Protein AF-A0A913XY54-F1 (afdb_monomer_lite)

Structure (mmCIF, N/CA/C/O backbone):
data_AF-A0A913XY54-F1
#
_entry.id   AF-A0A913XY54-F1
#
loop_
_atom_site.group_PDB
_atom_site.id
_atom_site.type_symbol
_atom_site.label_atom_id
_atom_site.label_alt_id
_atom_site.label_comp_id
_atom_site.label_asym_id
_atom_site.label_entity_id
_atom_site.label_seq_id
_atom_site.pdbx_PDB_ins_code
_atom_site.Cartn_x
_atom_site.Cartn_y
_atom_site.Cartn_z
_atom_site.occupancy
_atom_site.B_iso_or_equiv
_atom_site.auth_seq_id
_atom_site.auth_comp_id
_atom_site.auth_asym_id
_atom_site.auth_atom_id
_atom_site.pdbx_PDB_model_num
ATOM 1 N N . MET A 1 1 ? -19.615 8.722 20.319 1.00 48.81 1 MET A N 1
ATOM 2 C CA . MET A 1 1 ? -19.477 7.351 20.825 1.00 48.81 1 MET A CA 1
ATOM 3 C C . MET A 1 1 ? -19.219 7.477 22.302 1.00 48.81 1 MET A C 1
ATOM 5 O O . MET A 1 1 ? -18.155 7.962 22.681 1.00 48.81 1 MET A O 1
ATOM 9 N N . THR A 1 2 ? -20.256 7.236 23.092 1.00 48.19 2 THR A N 1
ATOM 10 C CA . THR A 1 2 ? -20.187 7.235 24.557 1.00 48.19 2 THR A CA 1
ATOM 11 C C . THR A 1 2 ? -19.431 5.983 25.020 1.00 48.19 2 THR A C 1
ATOM 13 O O . THR A 1 2 ? -19.207 5.062 24.233 1.00 48.19 2 THR A O 1
ATOM 16 N N . GLU A 1 3 ? -18.980 5.937 26.276 1.00 57.12 3 GLU A N 1
ATOM 17 C CA . GLU A 1 3 ? -18.347 4.724 26.827 1.00 57.12 3 GLU A CA 1
ATOM 18 C C . GLU A 1 3 ? -19.301 3.514 26.825 1.00 57.12 3 GLU A C 1
ATOM 20 O O . GLU A 1 3 ? -18.848 2.375 26.728 1.00 57.12 3 GLU A O 1
ATOM 25 N N . GLU A 1 4 ? -20.614 3.758 26.844 1.00 54.62 4 GLU A N 1
ATOM 26 C CA . GLU A 1 4 ? -21.659 2.735 26.718 1.00 54.62 4 GLU A CA 1
ATOM 27 C C . GLU A 1 4 ? -21.637 2.052 25.341 1.00 54.62 4 GLU A C 1
ATOM 29 O O . GLU A 1 4 ? -21.568 0.825 25.281 1.00 54.62 4 GLU A O 1
ATOM 34 N N . ASP A 1 5 ? -21.540 2.818 24.243 1.00 57.97 5 ASP A N 1
ATOM 35 C CA . ASP A 1 5 ? -21.442 2.268 22.877 1.00 57.97 5 ASP A CA 1
ATOM 36 C C . ASP A 1 5 ? -20.223 1.336 22.709 1.00 57.97 5 ASP A C 1
ATOM 38 O O . ASP A 1 5 ? -20.229 0.387 21.921 1.00 57.97 5 ASP A O 1
ATOM 42 N N . HIS A 1 6 ? -19.138 1.621 23.438 1.00 63.94 6 HIS A N 1
ATOM 43 C CA . HIS A 1 6 ? -17.910 0.830 23.387 1.00 63.94 6 HIS A CA 1
ATOM 44 C C . HIS A 1 6 ? -18.068 -0.532 24.080 1.00 63.94 6 HIS A C 1
ATOM 46 O O . HIS A 1 6 ? -17.504 -1.528 23.616 1.00 63.94 6 HIS A O 1
ATOM 52 N N . ASN A 1 7 ? -18.855 -0.584 25.157 1.00 67.12 7 ASN A N 1
ATOM 53 C CA . ASN A 1 7 ? -19.148 -1.814 25.890 1.00 67.12 7 ASN A CA 1
ATOM 54 C C . ASN A 1 7 ? -20.142 -2.704 25.134 1.00 67.12 7 ASN A C 1
ATOM 56 O O . ASN A 1 7 ? -19.954 -3.922 25.094 1.00 67.12 7 ASN A O 1
ATOM 60 N N . ASP A 1 8 ? -21.124 -2.108 24.457 1.00 67.31 8 ASP A N 1
ATOM 61 C CA . ASP A 1 8 ? -22.079 -2.845 23.627 1.00 67.31 8 ASP A CA 1
ATOM 62 C C . ASP A 1 8 ? -21.387 -3.518 22.442 1.00 67.31 8 ASP A C 1
ATOM 64 O O . ASP A 1 8 ? -21.532 -4.726 22.256 1.00 67.31 8 ASP A O 1
ATOM 68 N N . LEU A 1 9 ? -20.534 -2.793 21.710 1.00 65.50 9 LEU A N 1
ATOM 69 C CA . LEU A 1 9 ? -19.728 -3.372 20.628 1.00 65.50 9 LEU A CA 1
ATOM 70 C C . LEU A 1 9 ? -18.843 -4.522 21.113 1.00 65.50 9 LEU A C 1
ATOM 72 O O . LEU A 1 9 ? -18.700 -5.523 20.414 1.00 65.50 9 LEU A O 1
ATOM 76 N N . LYS A 1 10 ? -18.272 -4.405 22.315 1.00 65.69 10 LYS A N 1
ATOM 77 C CA . LYS A 1 10 ? -17.450 -5.461 22.912 1.00 65.69 10 LYS A CA 1
ATOM 78 C C . LYS A 1 10 ? -18.279 -6.709 23.220 1.00 65.69 10 LYS A C 1
ATOM 80 O O . LYS A 1 10 ? -17.881 -7.808 22.848 1.00 65.69 10 LYS A O 1
ATOM 85 N N . SER A 1 11 ? -19.459 -6.535 23.814 1.00 68.62 11 SER A N 1
ATOM 86 C CA . SER A 1 11 ? -20.365 -7.651 24.102 1.00 68.62 11 SER A CA 1
ATOM 87 C C . SER A 1 11 ? -20.901 -8.312 22.826 1.00 68.62 11 SER A C 1
ATOM 89 O O . SER A 1 11 ? -21.005 -9.535 22.770 1.00 68.62 11 SER A O 1
ATOM 91 N N . MET A 1 12 ? -21.182 -7.542 21.769 1.00 70.06 12 MET A N 1
ATOM 92 C CA . MET A 1 12 ? -21.544 -8.091 20.460 1.00 70.06 12 MET A CA 1
ATOM 93 C C . MET A 1 12 ? -20.379 -8.887 19.860 1.00 70.06 12 MET A C 1
ATOM 95 O O . MET A 1 12 ? -20.596 -9.986 19.356 1.00 70.06 12 MET A O 1
ATOM 99 N N . MET A 1 13 ? -19.144 -8.386 19.969 1.00 67.00 13 MET A N 1
ATOM 100 C CA . MET A 1 13 ? -17.946 -9.073 19.474 1.00 67.00 13 MET A CA 1
ATOM 101 C C . MET A 1 13 ? -17.680 -10.408 20.166 1.00 67.00 13 MET A C 1
ATOM 103 O O . MET A 1 13 ? -17.331 -11.375 19.487 1.00 67.00 13 MET A O 1
ATOM 107 N N . ASP A 1 14 ? -17.880 -10.467 21.482 1.00 68.56 14 ASP A N 1
ATOM 108 C CA . ASP A 1 14 ? -17.645 -11.669 22.286 1.00 68.56 14 ASP A CA 1
ATOM 109 C C . ASP A 1 14 ? -18.761 -12.723 22.112 1.00 68.56 14 ASP A C 1
ATOM 111 O O . ASP A 1 14 ? -18.517 -13.921 22.267 1.00 68.56 14 ASP A O 1
ATOM 115 N N . ASN A 1 15 ? -19.979 -12.300 21.747 1.00 70.25 15 ASN A N 1
ATOM 116 C CA . ASN A 1 15 ? -21.142 -13.183 21.590 1.00 70.25 15 ASN A CA 1
ATOM 117 C C . ASN A 1 15 ? -21.317 -13.768 20.174 1.00 70.25 15 ASN A C 1
ATOM 119 O O . ASN A 1 15 ? -22.070 -14.733 19.999 1.00 70.25 15 ASN A O 1
ATOM 123 N N . VAL A 1 16 ? -20.644 -13.223 19.154 1.00 70.06 16 VAL A N 1
ATOM 124 C CA . VAL A 1 16 ? -20.702 -13.766 17.786 1.00 70.06 16 VAL A CA 1
ATOM 125 C C . VAL A 1 16 ? -19.872 -15.048 17.701 1.00 70.06 16 VAL A C 1
ATOM 127 O O . VAL A 1 16 ? -18.661 -15.062 17.918 1.00 70.06 16 VAL A O 1
ATOM 130 N N . LYS A 1 17 ? -20.520 -16.161 17.341 1.00 64.06 17 LYS A N 1
ATOM 131 C CA . LYS A 1 17 ? -19.839 -17.444 17.142 1.00 64.06 17 LYS A CA 1
ATOM 132 C C . LYS A 1 17 ? -18.991 -17.373 15.871 1.00 64.06 17 LYS A C 1
ATOM 134 O O . LYS A 1 17 ? -19.489 -17.036 14.804 1.00 64.06 17 LYS A O 1
ATOM 139 N N . ASN A 1 18 ? -17.735 -17.820 15.948 1.00 62.94 18 ASN A N 1
ATOM 140 C CA . ASN A 1 18 ? -16.788 -17.865 14.818 1.00 62.94 18 ASN A CA 1
ATOM 141 C C . ASN A 1 18 ? -17.293 -18.588 13.547 1.00 62.94 18 ASN A C 1
ATOM 143 O O . ASN A 1 18 ? -16.653 -18.477 12.505 1.00 62.94 18 ASN A O 1
ATOM 147 N N . LYS A 1 19 ? -18.392 -19.353 13.627 1.00 62.22 19 LYS A N 1
ATOM 148 C CA . LYS A 1 19 ? -19.030 -20.030 12.485 1.00 62.22 19 LYS A CA 1
ATOM 149 C C . LYS A 1 19 ? -19.913 -19.111 11.634 1.00 62.22 19 LYS A C 1
ATOM 151 O O . LYS A 1 19 ? -20.121 -19.427 10.470 1.00 62.22 19 LYS A O 1
ATOM 156 N N . ASP A 1 20 ? -20.386 -17.998 12.190 1.00 71.31 20 ASP A N 1
ATOM 157 C CA . ASP A 1 20 ? -21.314 -17.079 11.516 1.00 71.31 20 ASP A CA 1
ATOM 158 C C . ASP A 1 20 ? -20.582 -15.920 10.815 1.00 71.31 20 ASP A C 1
ATOM 160 O O . ASP A 1 20 ? -21.194 -15.101 10.132 1.00 71.31 20 ASP A O 1
ATOM 164 N N . ILE A 1 21 ? -19.254 -15.849 10.965 1.00 72.19 21 ILE A N 1
ATOM 165 C CA . ILE A 1 21 ? -18.420 -14.817 10.349 1.00 72.19 21 ILE A CA 1
ATOM 166 C C . ILE A 1 21 ? -17.952 -15.311 8.974 1.00 72.19 21 ILE A C 1
ATOM 168 O O . ILE A 1 21 ? -17.309 -16.362 8.897 1.00 72.19 21 ILE A O 1
ATOM 172 N N . PRO A 1 22 ? -18.195 -14.548 7.891 1.00 77.56 22 PRO A N 1
ATOM 173 C CA . PRO A 1 22 ? -17.655 -14.858 6.575 1.00 77.56 22 PRO A CA 1
ATOM 174 C C . PRO A 1 22 ? -16.136 -15.056 6.621 1.00 77.56 22 PRO A C 1
ATOM 176 O O . PRO A 1 22 ? -15.409 -14.280 7.246 1.00 77.56 22 PRO A O 1
ATOM 179 N N . GLU A 1 23 ? -15.634 -16.080 5.934 1.00 75.62 23 GLU A N 1
ATOM 180 C CA . GLU A 1 23 ? -14.225 -16.493 6.015 1.00 75.62 23 GLU A CA 1
ATOM 181 C C . GLU A 1 23 ? -13.246 -15.370 5.615 1.00 75.62 23 GLU A C 1
ATOM 183 O O . GLU A 1 23 ? -12.167 -15.219 6.190 1.00 75.62 23 GLU A O 1
ATOM 188 N N . ASN A 1 24 ? -13.664 -14.497 4.696 1.00 76.75 24 ASN A N 1
ATOM 189 C CA . ASN A 1 24 ? -12.935 -13.297 4.282 1.00 76.75 24 ASN A CA 1
ATOM 190 C C . ASN A 1 24 ? -12.934 -12.163 5.328 1.00 76.75 24 ASN A C 1
ATOM 192 O O . ASN A 1 24 ? -12.041 -11.316 5.299 1.00 76.75 24 ASN A O 1
ATOM 196 N N . MET A 1 25 ? -13.907 -12.130 6.243 1.00 76.69 25 MET A N 1
ATOM 197 C CA . MET A 1 25 ? -14.044 -11.106 7.288 1.00 76.69 25 MET A CA 1
ATOM 198 C C . MET A 1 25 ? -13.485 -11.538 8.642 1.00 76.69 25 MET A C 1
ATOM 200 O O . MET A 1 25 ? -13.199 -10.678 9.476 1.00 76.69 25 MET A O 1
ATOM 204 N N . LYS A 1 26 ? -13.246 -12.838 8.842 1.00 82.75 26 LYS A N 1
ATOM 205 C CA . LYS A 1 26 ? -12.686 -13.391 10.082 1.00 82.75 26 LYS A CA 1
ATOM 206 C C . LYS A 1 26 ? -11.415 -12.666 10.532 1.00 82.75 26 LYS A C 1
ATOM 208 O O . LYS A 1 26 ? -11.299 -12.266 11.684 1.00 82.75 26 LYS A O 1
ATOM 213 N N . LEU A 1 27 ? -10.512 -12.391 9.590 1.00 84.19 27 LEU A N 1
ATOM 214 C CA . LEU A 1 27 ? -9.265 -11.681 9.878 1.00 84.19 27 LEU A CA 1
ATOM 215 C C . LEU A 1 27 ? -9.492 -10.229 10.323 1.00 84.19 27 LEU A C 1
ATOM 217 O O . LEU A 1 27 ? -8.754 -9.721 11.161 1.00 84.19 27 LEU A O 1
ATOM 221 N N . LEU A 1 28 ? -10.493 -9.543 9.768 1.00 84.75 28 LEU A N 1
ATOM 222 C CA . LEU A 1 28 ? -10.835 -8.191 10.207 1.00 84.75 28 LEU A CA 1
ATOM 223 C C . LEU A 1 28 ? -11.422 -8.226 11.620 1.00 84.75 28 LEU A C 1
ATOM 225 O O . LEU A 1 28 ? -11.028 -7.412 12.450 1.00 84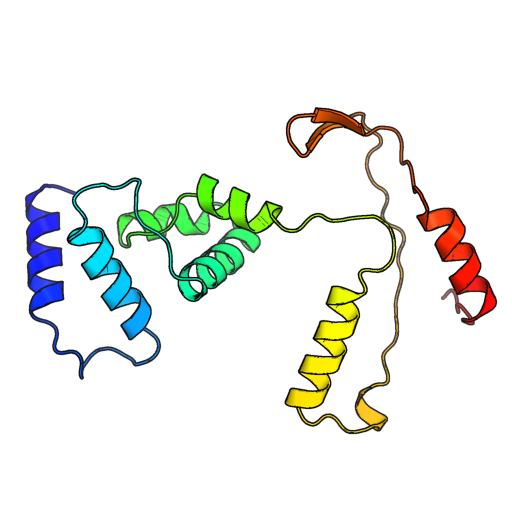.75 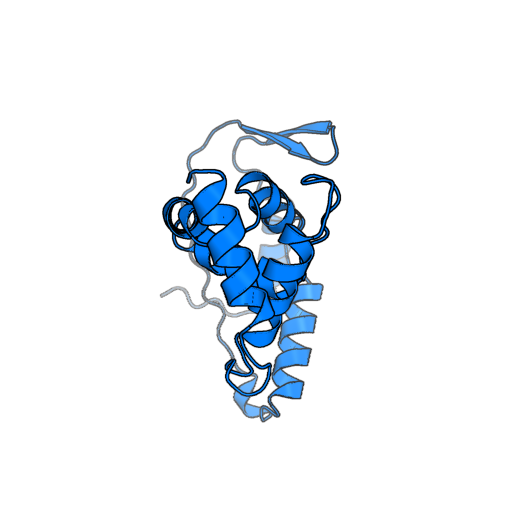28 LEU A O 1
ATOM 229 N N . TRP A 1 29 ? -12.284 -9.202 11.904 1.00 80.75 29 TRP A N 1
ATOM 230 C CA . TRP A 1 29 ? -12.912 -9.393 13.210 1.00 80.75 29 TRP A CA 1
ATOM 231 C C . TRP A 1 29 ? -11.897 -9.662 14.328 1.00 80.75 29 TRP A C 1
ATOM 233 O O . TRP A 1 29 ? -11.881 -8.958 15.336 1.00 80.75 29 TRP A O 1
ATOM 243 N N . GLU A 1 30 ? -10.982 -10.611 14.114 1.00 84.81 30 GLU A N 1
ATOM 244 C CA . GLU A 1 30 ? -9.905 -10.942 15.058 1.00 84.81 30 GLU A CA 1
ATOM 245 C C . GLU A 1 30 ? -9.013 -9.727 15.359 1.00 84.81 30 GLU A C 1
ATOM 247 O O . GLU A 1 30 ? -8.621 -9.488 16.504 1.00 84.81 30 GLU A O 1
ATOM 252 N N . GLN A 1 31 ? -8.716 -8.918 14.338 1.00 84.81 31 GLN A N 1
ATOM 253 C CA . GLN A 1 31 ? -7.943 -7.687 14.499 1.00 84.81 31 GLN A CA 1
ATOM 254 C C . GLN A 1 31 ? -8.722 -6.631 15.298 1.00 84.81 31 GLN A C 1
ATOM 256 O O . GLN A 1 31 ? -8.133 -6.017 16.182 1.00 84.81 31 GLN A O 1
ATOM 261 N N . GLN A 1 32 ? -10.028 -6.439 15.052 1.00 85.50 32 GLN A N 1
ATOM 262 C CA . GLN A 1 32 ? -10.851 -5.512 15.848 1.00 85.50 32 GLN A CA 1
ATOM 263 C C . GLN A 1 32 ? -10.844 -5.905 17.331 1.00 85.50 32 GLN A C 1
ATOM 265 O O . GLN A 1 32 ? -10.537 -5.068 18.179 1.00 85.50 32 GLN A O 1
ATOM 270 N N . ALA A 1 33 ? -11.088 -7.185 17.636 1.00 82.00 33 ALA A N 1
ATOM 271 C CA . ALA A 1 33 ? -11.099 -7.695 19.006 1.00 82.00 33 ALA A CA 1
ATOM 272 C C . ALA A 1 33 ? -9.739 -7.514 19.703 1.00 82.00 33 ALA A C 1
ATOM 274 O O . ALA A 1 33 ? -9.674 -7.071 20.849 1.00 82.00 33 ALA A O 1
ATOM 275 N N . THR A 1 34 ? -8.640 -7.778 18.987 1.00 82.81 34 THR A N 1
ATOM 276 C CA . THR A 1 34 ? -7.279 -7.603 19.521 1.00 82.81 34 THR A CA 1
ATOM 277 C C . THR A 1 34 ? -6.968 -6.131 19.805 1.00 82.81 34 THR A C 1
ATOM 279 O O . THR A 1 34 ? -6.362 -5.805 20.823 1.00 82.81 34 THR A O 1
ATOM 282 N N . ILE A 1 35 ? -7.386 -5.209 18.932 1.00 82.69 35 ILE A N 1
ATOM 283 C CA . ILE A 1 35 ? -7.172 -3.771 19.158 1.00 82.69 35 ILE A CA 1
ATOM 284 C C . ILE A 1 35 ? -7.992 -3.297 20.360 1.00 82.69 35 ILE A C 1
ATOM 286 O O . ILE A 1 35 ? -7.481 -2.526 21.167 1.00 82.69 35 ILE A O 1
ATOM 290 N N . MET A 1 36 ? -9.230 -3.779 20.506 1.00 77.44 36 MET A N 1
ATOM 291 C CA . MET A 1 36 ? -10.092 -3.447 21.646 1.00 77.44 36 MET A CA 1
ATOM 292 C C . MET A 1 36 ? -9.563 -3.996 22.977 1.00 77.44 36 MET A C 1
ATOM 294 O O . MET A 1 36 ? -9.772 -3.370 24.013 1.00 77.44 36 MET A O 1
ATOM 298 N N . SER A 1 37 ? -8.872 -5.141 22.974 1.00 77.00 37 SER A N 1
ATOM 299 C CA . SER A 1 37 ? -8.262 -5.717 24.180 1.00 77.00 37 SER A CA 1
ATOM 300 C C . SER A 1 37 ? -6.887 -5.127 24.518 1.00 77.00 37 SER A C 1
ATOM 302 O O . SER A 1 37 ? -6.406 -5.281 25.642 1.00 77.00 37 SER A O 1
ATOM 304 N N . THR A 1 38 ? -6.244 -4.435 23.574 1.00 77.06 38 THR A N 1
ATOM 305 C CA . THR A 1 38 ? -4.909 -3.864 23.770 1.00 77.06 38 THR A CA 1
ATOM 306 C C . THR A 1 38 ? -4.982 -2.578 24.597 1.00 77.06 38 THR A C 1
ATOM 308 O O . THR A 1 38 ? -5.580 -1.587 24.186 1.00 77.06 38 THR A O 1
ATOM 311 N N . ALA A 1 39 ? -4.284 -2.556 25.738 1.00 63.16 39 ALA A N 1
ATOM 312 C CA . ALA A 1 39 ? -4.264 -1.413 26.660 1.00 63.16 39 ALA A CA 1
ATOM 313 C C . ALA A 1 39 ? -3.657 -0.127 26.058 1.00 63.16 39 ALA A C 1
ATOM 315 O O . ALA A 1 39 ? -4.017 0.980 26.455 1.00 63.16 39 ALA A O 1
ATOM 316 N N . SER A 1 40 ? -2.738 -0.253 25.094 1.00 69.56 40 SER A N 1
ATOM 317 C CA . SER A 1 40 ? -2.059 0.881 24.461 1.00 69.56 40 SER A CA 1
ATOM 318 C C . SER A 1 40 ? -2.403 1.008 22.979 1.00 69.56 40 SER A C 1
ATOM 320 O O . SER A 1 40 ? -2.072 0.148 22.162 1.00 69.56 40 SER A O 1
ATOM 322 N N . LYS A 1 41 ? -2.982 2.154 22.605 1.00 64.50 41 LYS A N 1
ATOM 323 C CA . LYS A 1 41 ? -3.359 2.481 21.218 1.00 64.50 41 LYS A CA 1
ATOM 324 C C . LYS A 1 41 ? -2.156 2.625 20.271 1.00 64.50 41 LYS A C 1
ATOM 326 O O . LYS A 1 41 ? -2.339 2.643 19.056 1.00 64.50 41 LYS A O 1
ATOM 331 N N . THR A 1 42 ? -0.934 2.751 20.792 1.00 64.06 42 THR A N 1
ATOM 332 C CA . THR A 1 42 ? 0.278 3.044 20.004 1.00 64.06 42 THR A CA 1
ATOM 333 C C . THR A 1 42 ? 1.154 1.829 19.700 1.00 64.06 42 THR A C 1
ATOM 335 O O . THR A 1 42 ? 1.972 1.911 18.787 1.00 64.06 42 THR A O 1
ATOM 338 N N . GLN A 1 43 ? 0.990 0.701 20.399 1.00 68.00 43 GLN A N 1
ATOM 339 C CA . GLN A 1 43 ? 1.848 -0.487 20.227 1.00 68.00 43 GLN A CA 1
ATOM 340 C C . GLN A 1 43 ? 1.288 -1.550 19.273 1.00 68.00 43 GLN A C 1
ATOM 342 O O . GLN A 1 43 ? 1.905 -2.596 19.074 1.00 68.00 43 GLN A O 1
ATOM 347 N N . TYR A 1 44 ? 0.144 -1.293 18.646 1.00 80.12 44 TYR A N 1
ATOM 348 C CA . TYR A 1 44 ? -0.490 -2.274 17.779 1.00 80.12 44 TYR A CA 1
ATOM 349 C C . TYR A 1 44 ? 0.195 -2.397 16.407 1.00 80.12 44 TYR A C 1
ATOM 351 O O . TYR A 1 44 ? 0.362 -1.411 15.682 1.00 80.12 44 TYR A O 1
ATOM 359 N N . ARG A 1 45 ? 0.541 -3.629 16.009 1.00 83.81 45 ARG A N 1
ATOM 360 C CA . ARG A 1 45 ? 1.080 -3.935 14.677 1.00 83.81 45 ARG A CA 1
ATOM 361 C C . ARG A 1 45 ? -0.023 -4.469 13.768 1.00 83.81 45 ARG A C 1
ATOM 363 O O . ARG A 1 45 ? -0.505 -5.581 13.944 1.00 83.81 45 ARG A O 1
ATOM 370 N N . TRP A 1 46 ? -0.370 -3.684 12.754 1.00 87.12 46 TRP A N 1
ATOM 371 C CA . TRP A 1 46 ? -1.398 -4.046 11.780 1.00 87.12 46 TRP A CA 1
ATOM 372 C C . TRP A 1 46 ? -1.015 -5.262 10.939 1.00 87.12 46 TRP A C 1
ATOM 374 O O . TRP A 1 46 ? 0.104 -5.350 10.423 1.00 87.12 46 TRP A O 1
ATOM 384 N N . HIS A 1 47 ? -1.976 -6.162 10.732 1.00 89.38 47 HIS A N 1
ATOM 385 C CA . HIS A 1 47 ? -1.800 -7.280 9.816 1.00 89.38 47 HIS A CA 1
ATOM 386 C C . HIS A 1 47 ? -1.649 -6.791 8.354 1.00 89.38 47 HIS A C 1
ATOM 388 O O . HIS A 1 47 ? -2.428 -5.934 7.914 1.00 89.38 47 HIS A O 1
ATOM 394 N N . PRO A 1 48 ? -0.716 -7.348 7.549 1.00 89.50 48 PRO A N 1
ATOM 395 C CA . PRO A 1 48 ? -0.443 -6.882 6.184 1.00 89.50 48 PRO A CA 1
ATOM 396 C C . PRO A 1 48 ? -1.666 -6.840 5.260 1.00 89.50 48 PRO A C 1
ATOM 398 O O . PRO A 1 48 ? -1.793 -5.918 4.460 1.00 89.50 48 PRO A O 1
ATOM 401 N N . ARG A 1 49 ? -2.602 -7.793 5.391 1.00 89.12 49 ARG A N 1
ATOM 402 C CA . ARG A 1 49 ? -3.854 -7.805 4.605 1.00 89.12 49 ARG A CA 1
ATOM 403 C C . ARG A 1 49 ? -4.746 -6.585 4.873 1.00 89.12 49 ARG A C 1
ATOM 405 O O . ARG A 1 49 ? -5.281 -6.019 3.926 1.00 89.12 49 ARG A O 1
ATOM 412 N N . ILE A 1 50 ? -4.865 -6.152 6.131 1.00 90.06 50 ILE A N 1
ATOM 413 C CA . ILE A 1 50 ? -5.640 -4.953 6.494 1.00 90.06 50 ILE A CA 1
ATOM 414 C C . ILE A 1 50 ? -4.945 -3.701 5.963 1.00 90.06 50 ILE A C 1
ATOM 416 O O . ILE A 1 50 ? -5.593 -2.834 5.380 1.00 90.06 50 ILE A O 1
ATOM 420 N N . MET A 1 51 ? -3.617 -3.632 6.096 1.00 91.69 51 MET A N 1
ATOM 421 C CA . MET A 1 51 ? -2.840 -2.528 5.529 1.00 91.69 51 MET A CA 1
ATOM 422 C C . MET A 1 51 ? -2.983 -2.450 4.008 1.00 91.69 51 MET A C 1
ATOM 424 O O . MET A 1 51 ? -3.198 -1.357 3.495 1.00 91.69 51 MET A O 1
ATOM 428 N N . LYS A 1 52 ? -2.919 -3.583 3.297 1.00 91.38 52 LYS A N 1
ATOM 429 C CA . LYS A 1 52 ? -3.114 -3.649 1.842 1.00 91.38 52 LYS A CA 1
ATOM 430 C C . LYS A 1 52 ? -4.479 -3.085 1.441 1.00 91.38 52 LYS A C 1
ATOM 432 O O . LYS A 1 52 ? -4.529 -2.153 0.647 1.00 91.38 52 LYS A O 1
ATOM 437 N N . MET A 1 53 ? -5.554 -3.564 2.071 1.00 90.94 53 MET A N 1
ATOM 438 C CA . MET A 1 53 ? -6.918 -3.066 1.847 1.00 90.94 53 MET A CA 1
ATOM 439 C C . MET A 1 53 ? -7.027 -1.551 2.085 1.00 90.94 53 MET A C 1
ATOM 441 O O . MET A 1 53 ? -7.588 -0.820 1.271 1.00 90.94 53 MET A O 1
ATOM 445 N N . CYS A 1 54 ? -6.448 -1.052 3.181 1.00 91.62 54 CYS A N 1
ATOM 446 C CA . CYS A 1 54 ? -6.474 0.376 3.497 1.00 91.62 54 CYS A CA 1
ATOM 447 C C . CYS A 1 54 ? -5.666 1.211 2.495 1.00 91.62 54 CYS A C 1
ATOM 449 O O . CYS A 1 54 ? -6.086 2.314 2.157 1.00 91.62 54 CYS A O 1
ATOM 451 N N . ILE A 1 55 ? -4.524 0.709 2.013 1.00 92.69 55 ILE A N 1
ATOM 452 C CA . ILE A 1 55 ? -3.714 1.379 0.986 1.00 92.69 55 ILE A CA 1
ATOM 453 C C . ILE A 1 55 ? -4.481 1.436 -0.339 1.00 92.69 55 ILE A C 1
ATOM 455 O O . ILE A 1 55 ? -4.496 2.491 -0.971 1.00 92.69 55 ILE A O 1
ATOM 459 N N . GLU A 1 56 ? -5.146 0.353 -0.745 1.00 91.38 56 GLU A N 1
ATOM 460 C CA . GLU A 1 56 ? -5.957 0.305 -1.969 1.00 91.38 56 GLU A CA 1
ATOM 461 C C . GLU A 1 56 ? -7.104 1.323 -1.930 1.00 91.38 56 GLU A C 1
ATOM 463 O O . GLU A 1 56 ? -7.261 2.115 -2.860 1.00 91.38 56 GLU A O 1
ATOM 468 N N . LEU A 1 57 ? -7.856 1.369 -0.826 1.00 91.00 57 LEU A N 1
ATOM 469 C CA . LEU A 1 57 ? -8.927 2.350 -0.625 1.00 91.00 57 LEU A CA 1
ATOM 470 C C . LEU A 1 57 ? -8.389 3.788 -0.605 1.00 91.00 57 LEU A C 1
ATOM 472 O O . LEU A 1 57 ? -8.902 4.652 -1.316 1.00 91.00 57 LEU A O 1
ATOM 476 N N . TYR A 1 58 ? -7.314 4.031 0.151 1.00 92.06 58 TYR A N 1
ATOM 477 C CA . TYR A 1 58 ? -6.674 5.345 0.251 1.00 92.06 58 TYR A CA 1
ATOM 478 C C . TYR A 1 58 ? -6.130 5.840 -1.096 1.00 92.06 58 TYR A C 1
ATOM 480 O O . TYR A 1 58 ? -6.131 7.041 -1.361 1.00 92.06 58 TYR A O 1
ATOM 488 N N . SER A 1 59 ? -5.661 4.928 -1.953 1.00 88.62 59 SER A N 1
ATOM 489 C CA . SER A 1 59 ? -5.106 5.267 -3.269 1.00 88.62 59 SER A CA 1
ATOM 490 C C . SER A 1 59 ? -6.177 5.714 -4.263 1.00 88.62 59 SER A C 1
ATOM 492 O O . SER A 1 59 ? -5.865 6.489 -5.159 1.00 88.62 59 SER A O 1
ATOM 494 N N . LYS A 1 60 ? -7.431 5.275 -4.083 1.00 90.19 60 LYS A N 1
ATOM 495 C CA . LYS A 1 60 ? -8.579 5.751 -4.868 1.00 90.19 60 LYS A CA 1
ATOM 496 C C . LYS A 1 60 ? -9.114 7.083 -4.348 1.00 90.19 60 LYS A C 1
ATOM 498 O O . LYS A 1 60 ? -9.393 7.980 -5.133 1.00 90.19 60 LYS A O 1
ATOM 503 N N . ASN A 1 61 ? -9.274 7.209 -3.031 1.00 88.19 61 ASN A N 1
ATOM 504 C CA . ASN A 1 61 ? -9.702 8.450 -2.394 1.00 88.19 61 ASN A CA 1
ATOM 505 C C . ASN A 1 61 ? -9.131 8.539 -0.963 1.00 88.19 61 ASN A C 1
ATOM 507 O O . ASN A 1 61 ? -9.532 7.752 -0.103 1.00 88.19 61 ASN A O 1
ATOM 511 N N . PRO A 1 62 ? -8.256 9.518 -0.660 1.00 85.50 62 PRO A N 1
ATOM 512 C CA . PRO A 1 62 ? -7.669 9.683 0.672 1.00 85.50 62 PRO A CA 1
ATOM 513 C C . PRO A 1 62 ? -8.684 9.865 1.810 1.00 85.50 62 PRO A C 1
ATOM 515 O O . PRO A 1 62 ? -8.399 9.487 2.946 1.00 85.50 62 PRO A O 1
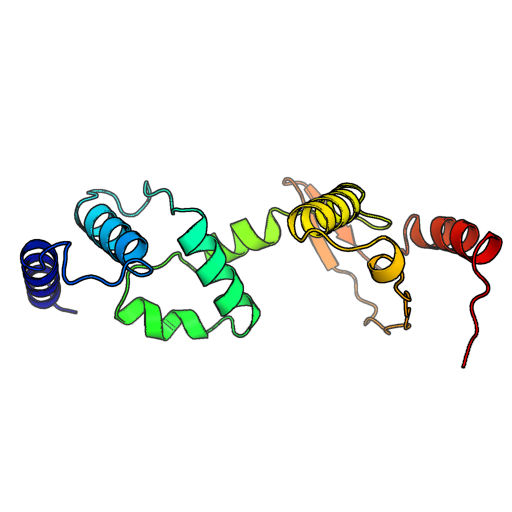ATOM 518 N N . HIS A 1 63 ? -9.859 10.424 1.511 1.00 87.88 63 HIS A N 1
ATOM 519 C C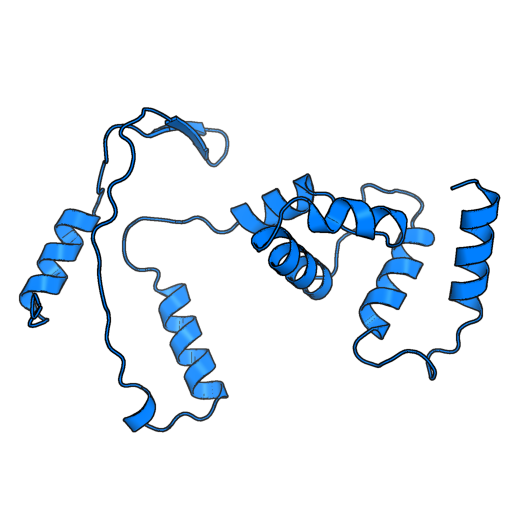A . HIS A 1 63 ? -10.901 10.750 2.488 1.00 87.88 63 HIS A CA 1
ATOM 520 C C . HIS A 1 63 ? -11.892 9.608 2.733 1.00 87.88 63 HIS A C 1
ATOM 522 O O . HIS A 1 63 ? -12.677 9.675 3.675 1.00 87.88 63 HIS A O 1
ATOM 528 N N . VAL A 1 64 ? -11.854 8.529 1.938 1.00 89.50 64 VAL A N 1
ATOM 529 C CA . VAL A 1 64 ? -12.824 7.420 2.054 1.00 89.50 64 VAL A CA 1
ATOM 530 C C . VAL A 1 64 ? -12.748 6.706 3.404 1.00 89.50 64 VAL A C 1
ATOM 532 O O . VAL A 1 64 ? -13.735 6.160 3.887 1.00 89.50 64 VAL A O 1
ATOM 535 N N . LEU A 1 65 ? -11.576 6.723 4.037 1.00 88.75 65 LEU A N 1
ATOM 536 C CA . LEU A 1 65 ? -11.350 6.033 5.301 1.00 88.75 65 LEU A CA 1
ATOM 537 C C . LEU A 1 65 ? -11.860 6.822 6.510 1.00 88.75 65 LEU A C 1
ATOM 539 O O . LEU A 1 65 ? -12.075 6.230 7.562 1.00 88.75 65 LEU A O 1
ATOM 543 N N . ASP A 1 66 ? -12.068 8.131 6.386 1.00 89.62 66 ASP A N 1
ATOM 544 C CA . ASP A 1 66 ? -12.522 8.981 7.489 1.00 89.62 66 ASP A CA 1
ATOM 545 C C . ASP A 1 66 ? -13.939 8.625 7.984 1.00 89.62 66 ASP A C 1
ATOM 547 O O . ASP A 1 66 ? -14.107 8.474 9.197 1.00 89.62 66 ASP A O 1
ATOM 551 N N . PRO A 1 67 ? -14.957 8.412 7.121 1.00 89.50 67 PRO A N 1
ATOM 552 C CA . PRO A 1 67 ? -16.257 7.926 7.578 1.00 89.50 67 PRO A CA 1
ATOM 553 C C . PRO A 1 67 ? -16.195 6.479 8.085 1.00 89.50 67 PRO A C 1
ATOM 555 O O . PRO A 1 67 ? -16.827 6.170 9.089 1.00 89.50 67 PRO A O 1
ATOM 558 N N . ILE A 1 68 ? -15.401 5.604 7.456 1.00 88.56 68 ILE A N 1
ATOM 559 C CA . ILE A 1 68 ? -15.300 4.187 7.851 1.00 88.56 68 ILE A CA 1
ATOM 560 C C . ILE A 1 68 ? -14.662 4.051 9.243 1.00 88.56 68 ILE A C 1
ATOM 562 O O . ILE A 1 68 ? -15.099 3.231 10.048 1.00 88.56 68 ILE A O 1
ATOM 566 N N . ARG A 1 69 ? -13.688 4.909 9.572 1.00 88.44 69 ARG A N 1
ATOM 567 C CA . ARG A 1 69 ? -13.052 4.973 10.900 1.00 88.44 69 ARG A CA 1
ATOM 568 C C . ARG A 1 69 ? -14.001 5.334 12.041 1.00 88.44 69 ARG A C 1
ATOM 570 O O . ARG A 1 69 ? -13.640 5.135 13.195 1.00 88.44 69 ARG A O 1
ATOM 577 N N . LYS A 1 70 ? -15.190 5.873 11.746 1.00 85.75 70 LYS A N 1
ATOM 578 C CA . LYS A 1 7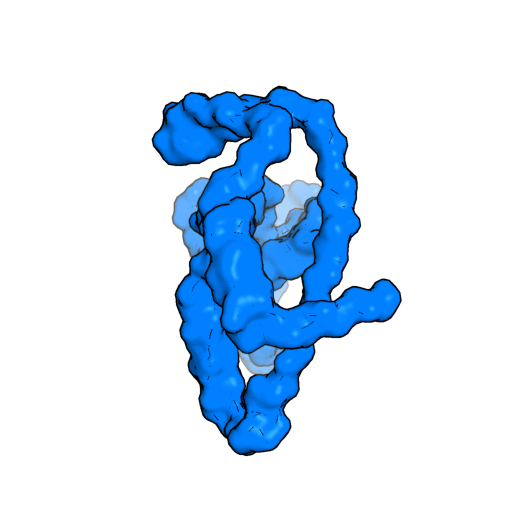0 ? -16.221 6.122 12.767 1.00 85.75 70 LYS A CA 1
ATOM 579 C C . LYS A 1 70 ? -16.895 4.833 13.238 1.00 85.75 70 LYS A C 1
ATOM 581 O O . LYS A 1 70 ? -17.481 4.836 14.311 1.00 85.75 70 LYS A O 1
ATOM 586 N N . VAL A 1 71 ? -16.820 3.771 12.434 1.00 82.75 71 VAL A N 1
ATOM 587 C CA . VAL A 1 71 ? -17.472 2.479 12.691 1.00 82.75 71 VAL A CA 1
ATOM 588 C C . VAL A 1 71 ? -16.443 1.385 12.984 1.00 82.75 71 VAL A C 1
ATOM 590 O O . VAL A 1 71 ? -16.681 0.530 13.827 1.00 82.75 71 VAL A O 1
ATOM 593 N N . LEU A 1 72 ? -15.289 1.410 12.309 1.00 84.69 72 LEU A N 1
ATOM 594 C CA . LEU A 1 72 ? -14.248 0.386 12.415 1.00 84.69 72 LEU A CA 1
ATOM 595 C C . LEU A 1 72 ? -12.913 0.975 12.872 1.00 84.69 72 LEU A C 1
ATOM 597 O O . LEU A 1 72 ? -12.509 2.056 12.441 1.00 84.69 72 LEU A O 1
ATOM 601 N N . LEU A 1 73 ? -12.158 0.216 13.667 1.00 86.25 73 LEU A N 1
ATOM 602 C CA . LEU A 1 73 ? -10.792 0.574 14.038 1.00 86.25 73 LEU A CA 1
ATOM 603 C C . LEU A 1 73 ? -9.863 0.297 12.854 1.00 86.25 73 LEU A C 1
ATOM 605 O O . LEU A 1 73 ? -9.595 -0.853 12.510 1.00 86.25 73 LEU A O 1
ATOM 609 N N . LEU A 1 74 ? -9.361 1.357 12.222 1.00 89.19 74 LEU A N 1
ATOM 610 C CA . LEU A 1 74 ? -8.485 1.275 11.051 1.00 89.19 74 LEU A CA 1
ATOM 611 C C . LEU A 1 74 ? -7.196 2.087 11.246 1.00 89.19 74 LEU A C 1
ATOM 613 O O . LEU A 1 74 ? -7.173 3.036 12.038 1.00 89.19 74 LEU A O 1
ATOM 617 N N . PRO A 1 75 ? -6.123 1.776 10.493 1.00 89.31 75 PRO A N 1
ATOM 618 C CA . PRO A 1 75 ? -4.885 2.541 10.535 1.00 89.31 75 PRO A CA 1
ATOM 619 C C . PRO A 1 75 ? -5.116 4.024 10.229 1.00 89.31 75 PRO A C 1
ATOM 621 O O . PRO A 1 75 ? -5.945 4.389 9.389 1.00 89.31 75 PRO A O 1
ATOM 624 N N . SER A 1 76 ? -4.329 4.891 10.864 1.00 87.88 76 SER A N 1
ATOM 625 C CA . SER A 1 76 ? -4.360 6.331 10.590 1.00 87.88 76 SER A CA 1
ATOM 626 C C . SER A 1 76 ? -3.857 6.661 9.176 1.00 87.88 76 SER A C 1
ATOM 628 O O . SER A 1 76 ? -3.021 5.942 8.620 1.00 87.88 76 SER A O 1
ATOM 630 N N . ASN A 1 77 ? -4.284 7.800 8.616 1.00 89.56 77 ASN A N 1
ATOM 631 C CA . ASN A 1 77 ? -3.767 8.293 7.329 1.00 89.56 77 ASN A CA 1
ATOM 632 C C . ASN A 1 77 ? -2.237 8.456 7.351 1.00 89.56 77 ASN A C 1
ATOM 634 O O . ASN A 1 77 ? -1.570 8.172 6.358 1.00 89.56 77 ASN A O 1
ATOM 638 N N . ARG A 1 78 ? -1.660 8.842 8.498 1.00 87.75 78 ARG A N 1
ATOM 639 C CA . ARG A 1 78 ? -0.204 8.913 8.684 1.00 87.75 78 ARG A CA 1
ATOM 640 C C . ARG A 1 78 ? 0.449 7.543 8.508 1.00 87.75 78 ARG A C 1
ATOM 642 O O . ARG A 1 78 ? 1.393 7.425 7.736 1.00 87.75 78 ARG A O 1
ATOM 649 N N . THR A 1 79 ? -0.066 6.516 9.184 1.00 88.81 79 THR A N 1
ATOM 650 C CA . THR A 1 79 ? 0.446 5.142 9.077 1.00 88.81 79 THR A CA 1
ATOM 651 C C . THR A 1 79 ? 0.383 4.661 7.631 1.00 88.81 79 THR A C 1
ATOM 653 O O . THR A 1 79 ? 1.378 4.179 7.104 1.00 88.81 79 THR A O 1
ATOM 656 N N . ILE A 1 80 ? -0.748 4.863 6.954 1.00 90.62 80 ILE A N 1
ATOM 657 C CA . ILE A 1 80 ? -0.927 4.459 5.553 1.00 90.62 80 ILE A CA 1
ATOM 658 C C . ILE A 1 80 ? 0.084 5.163 4.645 1.00 90.62 80 ILE A C 1
ATOM 660 O O . ILE A 1 80 ? 0.732 4.497 3.843 1.00 90.62 80 ILE A O 1
ATOM 664 N N . ARG A 1 81 ? 0.291 6.478 4.809 1.00 89.06 81 ARG A N 1
ATOM 665 C CA . ARG A 1 81 ? 1.314 7.231 4.061 1.00 89.06 81 ARG A CA 1
ATOM 666 C C . ARG A 1 81 ? 2.719 6.682 4.295 1.00 89.06 81 ARG A C 1
ATOM 668 O O . ARG A 1 81 ? 3.459 6.528 3.333 1.00 89.06 81 ARG A O 1
ATOM 675 N N . CYS A 1 82 ? 3.075 6.342 5.534 1.00 87.94 82 CYS A N 1
ATOM 676 C CA . CYS A 1 82 ? 4.377 5.742 5.836 1.00 87.94 82 CYS A CA 1
ATOM 677 C C . CYS A 1 82 ? 4.580 4.404 5.115 1.00 87.94 82 CYS A C 1
ATOM 679 O O . CYS A 1 82 ? 5.667 4.158 4.611 1.00 87.94 82 CYS A O 1
ATOM 681 N N . TYR A 1 83 ? 3.552 3.553 5.045 1.00 88.06 83 TYR A N 1
ATOM 682 C CA . TYR A 1 83 ? 3.645 2.282 4.320 1.00 88.06 83 TYR A CA 1
ATOM 683 C C . TYR A 1 83 ? 3.642 2.478 2.801 1.00 88.06 83 TYR A C 1
ATOM 685 O O . TYR A 1 83 ? 4.444 1.847 2.119 1.00 88.06 83 TYR A O 1
ATOM 693 N N . LYS A 1 84 ? 2.798 3.375 2.276 1.00 86.12 84 LYS A N 1
ATOM 694 C CA . LYS A 1 84 ? 2.755 3.719 0.847 1.00 86.12 84 LYS A CA 1
ATOM 695 C C . LYS A 1 84 ? 4.110 4.240 0.364 1.00 86.12 84 LYS A C 1
ATOM 697 O O . LYS A 1 84 ? 4.606 3.800 -0.663 1.00 86.12 84 LYS A O 1
ATOM 702 N N . ASN A 1 85 ? 4.723 5.133 1.136 1.00 84.06 85 ASN A N 1
ATOM 703 C CA . ASN A 1 85 ? 5.984 5.782 0.783 1.00 84.06 85 ASN A CA 1
ATOM 704 C C . ASN A 1 85 ? 7.217 4.971 1.208 1.00 84.06 85 ASN A C 1
ATOM 706 O O . ASN A 1 85 ? 8.330 5.479 1.138 1.00 84.06 85 ASN A O 1
ATOM 710 N N . LYS A 1 86 ? 7.037 3.736 1.693 1.00 83.31 86 LYS A N 1
ATOM 711 C CA . LYS A 1 86 ? 8.156 2.864 2.070 1.00 83.31 86 LYS A CA 1
ATOM 712 C C . LYS A 1 86 ? 8.879 2.292 0.852 1.00 83.31 86 LYS A C 1
ATOM 714 O O . LYS A 1 86 ? 10.023 1.869 0.971 1.00 83.31 86 LYS A O 1
ATOM 719 N N . VAL A 1 87 ? 8.199 2.246 -0.292 1.00 77.12 87 VAL A N 1
ATOM 720 C CA . VAL A 1 87 ? 8.792 1.820 -1.557 1.00 77.12 87 VAL A CA 1
ATOM 721 C C . VAL A 1 87 ? 9.468 3.030 -2.185 1.00 77.12 87 VAL A C 1
ATOM 723 O O . VAL A 1 87 ? 8.797 3.966 -2.623 1.00 77.12 87 VAL A O 1
ATOM 726 N N . ASP A 1 88 ? 10.797 3.012 -2.207 1.00 71.44 88 ASP A N 1
ATOM 727 C CA . ASP A 1 88 ? 11.573 4.018 -2.915 1.00 71.44 88 ASP A CA 1
ATOM 728 C C . ASP A 1 88 ? 11.390 3.845 -4.420 1.00 71.44 88 ASP A C 1
ATOM 730 O O . ASP A 1 88 ? 11.653 2.782 -4.981 1.00 71.44 88 ASP A O 1
ATOM 734 N N . GLN A 1 89 ? 10.952 4.915 -5.076 1.00 73.25 89 GLN A N 1
ATOM 735 C CA . GLN A 1 89 ? 11.028 5.009 -6.525 1.00 73.25 89 GLN A CA 1
ATOM 736 C C . GLN A 1 89 ? 12.374 5.616 -6.914 1.00 73.25 89 GLN A C 1
ATOM 738 O O . GLN A 1 89 ? 12.805 6.631 -6.343 1.00 73.25 89 GLN A O 1
ATOM 743 N N . ALA A 1 90 ? 13.030 4.955 -7.861 1.00 73.19 90 ALA A N 1
ATOM 744 C CA . ALA A 1 90 ? 14.277 5.370 -8.476 1.00 73.19 90 ALA A CA 1
ATOM 745 C C . ALA A 1 90 ? 14.072 5.472 -9.998 1.00 73.19 90 ALA A C 1
ATOM 747 O O . ALA A 1 90 ? 13.221 4.754 -10.527 1.00 73.19 90 ALA A O 1
ATOM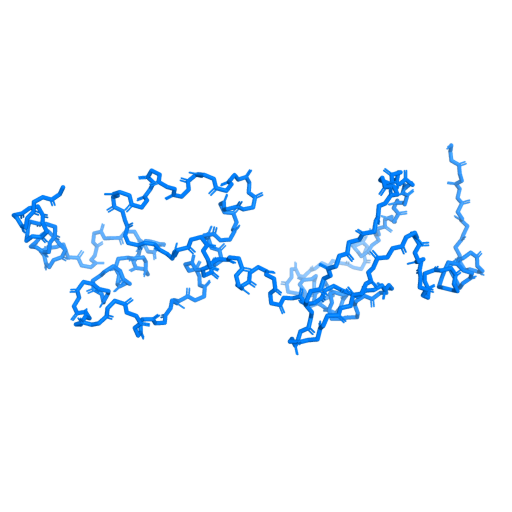 748 N N . PRO A 1 91 ? 14.816 6.353 -10.688 1.00 72.00 91 PRO A N 1
ATOM 749 C CA . PRO A 1 91 ? 14.831 6.382 -12.147 1.00 72.00 91 PRO A CA 1
ATOM 750 C C . PRO A 1 91 ? 15.352 5.058 -12.727 1.00 72.00 91 PRO A C 1
ATOM 752 O O . PRO A 1 91 ? 16.176 4.397 -12.091 1.00 72.00 91 PRO A O 1
ATOM 755 N N . GLY A 1 92 ? 14.911 4.717 -13.938 1.00 75.50 92 GLY A N 1
ATOM 756 C CA . GLY A 1 92 ? 15.308 3.497 -14.645 1.00 75.50 92 GLY A CA 1
ATOM 757 C C . GLY A 1 92 ? 14.408 2.290 -14.355 1.00 75.50 92 GLY A C 1
ATOM 758 O O . GLY A 1 92 ? 13.293 2.418 -13.842 1.00 75.50 92 GLY A O 1
ATOM 759 N N . TRP A 1 93 ? 14.889 1.101 -14.716 1.00 74.81 93 TRP A N 1
ATOM 760 C CA . TRP A 1 93 ? 14.149 -0.151 -14.555 1.00 74.81 93 TRP A CA 1
ATOM 761 C C . TRP A 1 93 ? 14.208 -0.671 -13.118 1.00 74.81 93 TRP A C 1
ATOM 763 O O . TRP A 1 93 ? 15.249 -0.655 -12.463 1.00 74.81 93 TRP A O 1
ATOM 773 N N . ASN A 1 94 ? 13.074 -1.175 -12.628 1.00 80.88 94 ASN A N 1
ATOM 774 C CA . ASN A 1 94 ? 13.007 -1.861 -11.343 1.00 80.88 94 ASN A CA 1
ATOM 775 C C . ASN A 1 94 ? 13.013 -3.377 -11.563 1.00 80.88 94 ASN A C 1
ATOM 777 O O . ASN A 1 94 ? 11.960 -3.983 -11.777 1.00 80.88 94 ASN A O 1
ATOM 781 N N . ASP A 1 95 ? 14.193 -3.987 -11.467 1.00 83.62 95 ASP A N 1
ATOM 782 C CA . ASP A 1 95 ? 14.385 -5.429 -11.672 1.00 83.62 95 ASP A CA 1
ATOM 783 C C . ASP A 1 95 ? 13.505 -6.281 -10.753 1.00 83.62 95 ASP A C 1
ATOM 785 O O . ASP A 1 95 ? 12.988 -7.317 -11.167 1.00 83.62 95 ASP A O 1
ATOM 789 N N . ASN A 1 96 ? 13.258 -5.821 -9.520 1.00 85.19 96 ASN A N 1
ATOM 790 C CA . ASN A 1 96 ? 12.392 -6.538 -8.583 1.00 85.19 96 ASN A CA 1
ATOM 791 C C . ASN A 1 96 ? 10.948 -6.601 -9.090 1.00 85.19 96 ASN A C 1
ATOM 793 O O . ASN A 1 96 ? 10.274 -7.612 -8.910 1.00 85.19 96 ASN A O 1
ATOM 797 N N . LEU A 1 97 ? 10.472 -5.529 -9.732 1.00 83.31 97 LEU A N 1
ATOM 798 C CA . LEU A 1 97 ? 9.132 -5.488 -10.307 1.00 83.31 97 LEU A CA 1
ATOM 799 C C . LEU A 1 97 ? 9.024 -6.445 -11.500 1.00 83.31 97 LEU A C 1
ATOM 801 O O . LEU A 1 97 ? 8.071 -7.216 -11.573 1.00 83.31 97 LEU A O 1
ATOM 805 N N . LEU A 1 98 ? 10.019 -6.442 -12.394 1.00 84.31 98 LEU A N 1
ATOM 806 C CA . LEU A 1 98 ? 10.068 -7.351 -13.545 1.00 84.31 98 LEU A CA 1
ATOM 807 C C . LEU A 1 98 ? 10.124 -8.819 -13.104 1.00 84.31 98 LEU A C 1
ATOM 809 O O . LEU A 1 98 ? 9.392 -9.661 -13.629 1.00 84.31 98 LEU A O 1
ATOM 813 N N . GLN A 1 99 ? 10.939 -9.116 -12.093 1.00 88.88 99 GLN A N 1
ATOM 814 C CA . GLN A 1 99 ? 11.037 -10.444 -11.498 1.00 88.88 99 GLN A CA 1
ATOM 815 C C . GLN A 1 99 ? 9.704 -10.884 -10.878 1.00 88.88 99 GLN A C 1
ATOM 817 O O . GLN A 1 99 ? 9.265 -12.012 -11.103 1.00 88.88 99 GLN A O 1
ATOM 822 N N . TRP A 1 100 ? 9.014 -9.995 -10.156 1.00 87.62 100 TRP A N 1
ATOM 823 C CA . TRP A 1 100 ? 7.684 -10.287 -9.618 1.00 87.62 100 TRP A CA 1
ATOM 824 C C . TRP A 1 100 ? 6.651 -10.548 -10.713 1.00 87.62 100 TRP A C 1
ATOM 826 O O . TRP A 1 100 ? 5.863 -11.483 -10.579 1.00 87.62 100 TRP A O 1
ATOM 836 N N . CYS A 1 101 ? 6.666 -9.788 -11.810 1.00 84.94 101 CYS A N 1
ATOM 837 C CA . CYS A 1 101 ? 5.797 -10.054 -12.957 1.00 84.94 101 CYS A CA 1
ATOM 838 C C . CYS A 1 101 ? 6.049 -11.451 -13.545 1.00 84.94 101 CYS A C 1
ATOM 840 O O . CYS A 1 101 ? 5.095 -12.180 -13.821 1.00 84.94 101 CYS A O 1
ATOM 842 N N . LEU A 1 102 ? 7.317 -11.854 -13.682 1.00 86.25 102 LEU A N 1
ATOM 843 C CA . LEU A 1 102 ? 7.686 -13.184 -14.172 1.00 86.25 102 LEU A CA 1
ATOM 844 C C . LEU A 1 102 ? 7.217 -14.299 -13.226 1.00 86.25 102 LEU A C 1
ATOM 846 O O . LEU A 1 102 ? 6.727 -15.336 -13.673 1.00 86.25 102 LEU A O 1
ATOM 850 N N . GLU A 1 103 ? 7.378 -14.110 -11.920 1.00 90.19 103 GLU A N 1
ATOM 851 C CA . GLU A 1 103 ? 6.930 -15.070 -10.909 1.00 90.19 103 GLU A CA 1
ATOM 852 C C . GLU A 1 103 ? 5.410 -15.216 -10.889 1.00 90.19 103 GLU A C 1
ATOM 854 O O . GLU A 1 103 ? 4.901 -16.332 -10.782 1.00 90.19 103 GLU A O 1
ATOM 859 N N . GLU A 1 104 ? 4.678 -14.114 -11.027 1.00 88.06 104 GLU A N 1
ATOM 860 C CA . GLU A 1 104 ? 3.220 -14.139 -11.044 1.00 88.06 104 GLU A CA 1
ATOM 861 C C . GLU A 1 104 ? 2.681 -14.790 -12.324 1.00 88.06 104 GLU A C 1
ATOM 863 O O . GLU A 1 104 ? 1.769 -15.614 -12.258 1.00 88.06 104 GLU A O 1
ATOM 868 N N . ALA A 1 105 ? 3.313 -14.530 -13.471 1.00 86.25 105 ALA A N 1
ATOM 869 C CA . ALA A 1 105 ? 3.008 -15.207 -14.728 1.00 86.25 105 ALA A CA 1
ATOM 870 C C . ALA A 1 105 ? 3.229 -16.729 -14.643 1.00 86.25 105 ALA A C 1
ATOM 872 O O . ALA A 1 105 ? 2.399 -17.511 -15.114 1.00 86.25 105 ALA A O 1
ATOM 873 N N . LYS A 1 106 ? 4.311 -17.158 -13.975 1.00 88.25 106 LYS A N 1
ATOM 874 C CA . LYS A 1 106 ? 4.580 -18.579 -13.701 1.00 88.25 106 LYS A CA 1
ATOM 875 C C . LYS A 1 106 ? 3.520 -19.194 -12.790 1.00 88.25 106 LYS A C 1
ATOM 877 O O . LYS A 1 106 ? 3.049 -20.288 -13.078 1.00 88.25 106 LYS A O 1
ATOM 882 N N . LYS A 1 107 ? 3.111 -18.506 -11.717 1.00 91.00 107 LYS A N 1
ATOM 883 C CA . LYS A 1 107 ? 2.034 -18.981 -10.824 1.00 91.00 107 LYS A CA 1
ATOM 884 C C . LYS A 1 107 ? 0.691 -19.096 -11.541 1.00 91.00 107 LYS A C 1
ATOM 886 O O . LYS A 1 107 ? -0.078 -20.002 -11.240 1.00 91.00 107 LYS A O 1
ATOM 891 N N . ALA A 1 108 ? 0.419 -18.192 -12.477 1.00 87.19 108 ALA A N 1
ATOM 892 C CA . ALA A 1 108 ? -0.785 -18.210 -13.296 1.00 87.19 108 ALA A CA 1
ATOM 893 C C . ALA A 1 108 ? -0.754 -19.273 -14.415 1.00 87.19 108 ALA A C 1
ATOM 895 O O . ALA A 1 108 ? -1.741 -19.403 -15.134 1.00 87.19 108 ALA A O 1
ATOM 896 N N . ASN A 1 109 ? 0.337 -20.047 -14.554 1.00 87.75 109 ASN A N 1
ATOM 897 C CA . ASN A 1 109 ? 0.537 -21.051 -15.608 1.00 87.75 109 ASN A CA 1
ATOM 898 C C . ASN A 1 109 ? 0.291 -20.498 -17.024 1.00 87.75 109 ASN A C 1
ATOM 900 O O . ASN A 1 109 ? -0.314 -21.160 -17.870 1.00 87.75 109 ASN A O 1
ATOM 904 N N . LEU A 1 110 ? 0.768 -19.279 -17.285 1.00 85.44 110 LEU A N 1
ATOM 905 C CA . LEU A 1 110 ? 0.672 -18.668 -18.608 1.00 85.44 110 LEU A CA 1
ATOM 906 C C . LEU A 1 110 ? 1.507 -19.442 -19.634 1.00 85.44 110 LEU A C 1
ATOM 908 O O . LEU A 1 110 ? 2.610 -19.923 -19.341 1.00 85.44 110 LEU A O 1
ATOM 912 N N . ARG A 1 111 ? 0.975 -19.568 -20.852 1.00 86.12 111 ARG A N 1
ATOM 913 C CA . ARG A 1 111 ? 1.675 -20.246 -21.945 1.00 86.12 111 ARG A CA 1
ATOM 914 C C . ARG A 1 111 ? 2.737 -19.325 -22.529 1.00 86.12 111 ARG A C 1
ATOM 916 O O . ARG A 1 111 ? 2.768 -18.125 -22.263 1.00 86.12 111 ARG A O 1
ATOM 923 N N . LYS A 1 112 ? 3.622 -19.886 -23.355 1.00 78.44 112 LYS A N 1
ATOM 924 C CA . LYS A 1 112 ? 4.718 -19.110 -23.949 1.00 78.44 112 LYS A CA 1
ATOM 925 C C . LYS A 1 112 ? 4.214 -17.976 -24.843 1.00 78.44 112 LYS A C 1
ATOM 927 O O . LYS A 1 112 ? 4.874 -16.950 -24.958 1.00 78.44 112 LYS A O 1
ATOM 932 N N . GLU A 1 113 ? 3.043 -18.161 -25.439 1.00 82.06 113 GLU A N 1
ATOM 933 C CA . GLU A 1 113 ? 2.384 -17.188 -26.305 1.00 82.06 113 GLU A CA 1
ATOM 934 C C . GLU A 1 113 ? 1.707 -16.056 -25.514 1.00 82.06 113 GLU A C 1
ATOM 936 O O . GLU A 1 113 ? 1.384 -15.023 -26.089 1.00 82.06 113 GLU A O 1
ATOM 941 N N . ASP A 1 114 ? 1.530 -16.207 -24.200 1.00 81.75 114 ASP A N 1
ATOM 942 C CA . ASP A 1 114 ? 0.883 -15.204 -23.348 1.00 81.75 114 ASP A CA 1
ATOM 943 C C . ASP A 1 114 ? 1.915 -14.231 -22.716 1.00 81.75 114 ASP A C 1
ATOM 945 O O . ASP A 1 114 ? 1.536 -13.279 -22.036 1.00 81.75 114 ASP A O 1
ATOM 949 N N . TYR A 1 115 ? 3.226 -14.437 -22.940 1.00 80.12 115 TYR A N 1
ATOM 950 C CA . TYR A 1 115 ? 4.291 -13.524 -22.477 1.00 80.12 115 TYR A CA 1
ATOM 951 C C . TYR A 1 115 ? 4.505 -12.306 -23.381 1.00 80.12 115 TYR A C 1
ATOM 953 O O . TYR A 1 115 ? 5.254 -11.398 -23.018 1.00 80.12 115 TYR A O 1
ATOM 961 N N . TRP A 1 116 ? 3.902 -12.288 -24.569 1.00 81.25 116 TRP A N 1
ATOM 962 C CA . TRP A 1 116 ? 4.053 -11.172 -25.495 1.00 81.25 116 TRP A CA 1
ATOM 963 C C . TRP A 1 116 ? 3.219 -9.980 -25.018 1.00 81.25 116 TRP A C 1
ATOM 965 O O . TRP A 1 116 ? 2.014 -10.091 -24.806 1.00 81.25 116 TRP A O 1
ATOM 975 N N . GLY A 1 117 ? 3.865 -8.826 -24.874 1.00 79.81 117 GLY A N 1
ATOM 976 C CA . GLY A 1 117 ? 3.231 -7.561 -24.518 1.00 79.81 117 GLY A CA 1
ATOM 977 C C . GLY A 1 117 ? 3.880 -6.404 -25.269 1.00 79.81 117 GLY A C 1
ATOM 978 O O . GLY A 1 117 ? 5.013 -6.517 -25.737 1.00 79.81 117 GLY A O 1
ATOM 979 N N . ALA A 1 118 ? 3.157 -5.295 -25.394 1.00 79.56 118 ALA A N 1
ATOM 980 C CA . ALA A 1 118 ? 3.675 -4.060 -25.970 1.00 79.56 118 ALA A CA 1
ATOM 981 C C . ALA A 1 118 ? 3.946 -3.044 -24.855 1.00 79.56 118 ALA A C 1
ATOM 983 O O . ALA A 1 118 ? 3.128 -2.881 -23.949 1.00 79.56 118 ALA A O 1
ATOM 984 N N . PHE A 1 119 ? 5.079 -2.347 -24.939 1.00 79.62 119 PHE A N 1
ATOM 985 C CA . PHE A 1 119 ? 5.331 -1.155 -24.137 1.00 79.62 119 PHE A CA 1
ATOM 986 C C . PHE A 1 119 ? 4.920 0.068 -24.948 1.00 79.62 119 PHE A C 1
ATOM 988 O O . PHE A 1 119 ? 5.443 0.295 -26.035 1.00 79.62 119 PHE A O 1
ATOM 995 N N . VAL A 1 120 ? 3.983 0.844 -24.410 1.00 81.56 120 VAL A N 1
ATOM 996 C CA . VAL A 1 120 ? 3.600 2.143 -24.962 1.00 81.56 120 VAL A CA 1
ATOM 997 C C . VAL A 1 120 ? 4.148 3.199 -24.019 1.00 81.56 120 VAL A C 1
ATOM 999 O O . VAL A 1 120 ? 3.841 3.188 -22.826 1.00 81.56 120 VAL A O 1
ATOM 1002 N N . LEU A 1 121 ? 5.000 4.064 -24.553 1.00 80.31 121 LEU A N 1
ATOM 1003 C CA . LEU A 1 121 ? 5.559 5.200 -23.839 1.00 80.31 121 LEU A CA 1
ATOM 1004 C C . LEU A 1 121 ? 4.889 6.458 -24.375 1.00 80.31 121 LEU A C 1
ATOM 1006 O O . LEU A 1 121 ? 4.730 6.599 -25.585 1.00 80.31 121 LEU A O 1
ATOM 1010 N N . ASP A 1 122 ? 4.512 7.347 -23.470 1.00 82.06 122 ASP A N 1
ATOM 1011 C CA . ASP A 1 122 ? 3.974 8.658 -23.806 1.00 82.06 122 ASP A CA 1
ATOM 1012 C C . ASP A 1 122 ? 4.701 9.719 -22.978 1.00 82.06 122 ASP A C 1
ATOM 1014 O O . ASP A 1 122 ? 5.161 9.450 -21.861 1.00 82.06 122 ASP A O 1
ATOM 1018 N N . GLU A 1 123 ? 4.836 10.913 -23.541 1.00 79.19 123 GLU A N 1
ATOM 1019 C CA . GLU A 1 123 ? 5.516 12.022 -22.892 1.00 79.19 123 GLU A CA 1
ATOM 1020 C C . GLU A 1 123 ? 4.515 12.824 -22.059 1.00 79.19 123 GLU A C 1
ATOM 1022 O O . GLU A 1 123 ? 3.554 13.406 -22.560 1.00 79.19 123 GLU A O 1
ATOM 1027 N N . MET A 1 124 ? 4.753 12.889 -20.750 1.00 77.38 124 MET A N 1
ATOM 1028 C CA . MET A 1 124 ? 3.960 13.721 -19.851 1.00 77.38 124 MET A CA 1
ATOM 1029 C C . MET A 1 124 ? 4.718 15.000 -19.506 1.00 77.38 124 MET A C 1
ATOM 1031 O O . MET A 1 124 ? 5.785 14.952 -18.893 1.00 77.38 124 MET A O 1
ATOM 1035 N N . LYS A 1 125 ? 4.129 16.161 -19.811 1.00 79.19 125 LYS A N 1
ATOM 1036 C CA . LYS A 1 125 ? 4.662 17.450 -19.358 1.00 79.19 125 LYS A CA 1
ATOM 1037 C C . LYS A 1 125 ? 4.423 17.622 -17.857 1.00 79.19 125 LYS A C 1
ATOM 1039 O O . LYS A 1 125 ? 3.281 17.692 -17.404 1.00 79.19 125 LYS A O 1
ATOM 1044 N N . ILE A 1 126 ? 5.503 17.729 -17.090 1.00 77.00 126 ILE A N 1
ATOM 1045 C CA . ILE A 1 126 ? 5.475 18.025 -15.653 1.00 77.00 126 ILE A CA 1
ATOM 1046 C C . ILE A 1 126 ? 5.736 19.524 -15.465 1.00 77.00 126 ILE A C 1
ATOM 1048 O O . ILE A 1 126 ? 6.471 20.135 -16.239 1.00 77.00 126 ILE A O 1
ATOM 1052 N N . GLN A 1 127 ? 5.113 20.139 -14.459 1.00 75.56 127 GLN A N 1
ATOM 1053 C CA . GLN A 1 127 ? 5.378 21.536 -14.126 1.00 75.56 127 GLN A CA 1
ATOM 1054 C C . GLN A 1 127 ? 6.796 21.687 -13.559 1.00 75.56 127 GLN A C 1
ATOM 1056 O O . GLN A 1 127 ? 7.171 20.994 -12.614 1.00 75.56 127 GLN A O 1
ATOM 1061 N N . GLU A 1 128 ? 7.568 22.604 -14.136 1.00 73.69 128 GLU A N 1
ATOM 1062 C CA . GLU A 1 128 ? 8.904 22.955 -13.659 1.00 73.69 128 GLU A CA 1
ATOM 1063 C C . GLU A 1 128 ? 8.788 23.709 -12.330 1.00 73.69 128 GLU A C 1
ATOM 1065 O O . GLU A 1 128 ? 8.280 24.828 -12.279 1.00 73.69 128 GLU A O 1
ATOM 1070 N N . ASP A 1 129 ? 9.224 23.073 -11.243 1.00 71.81 129 ASP A N 1
ATOM 1071 C CA . ASP A 1 129 ? 9.293 23.681 -9.917 1.00 71.81 129 ASP A CA 1
ATOM 1072 C C . ASP A 1 129 ? 10.434 23.052 -9.104 1.00 71.81 129 ASP A C 1
ATOM 1074 O O . ASP A 1 129 ? 10.858 21.918 -9.355 1.00 71.81 129 ASP A O 1
ATOM 1078 N N . ILE A 1 130 ? 10.950 23.793 -8.128 1.00 76.56 130 ILE A N 1
ATOM 1079 C CA . ILE A 1 130 ? 11.990 23.327 -7.213 1.00 76.56 130 ILE A CA 1
ATOM 1080 C C . ILE A 1 130 ? 11.313 22.796 -5.952 1.00 76.56 130 ILE A C 1
ATOM 1082 O O . ILE A 1 130 ? 10.734 23.545 -5.170 1.00 76.56 130 ILE A O 1
ATOM 1086 N N . GLN A 1 131 ? 11.439 21.495 -5.708 1.00 76.25 131 GLN A N 1
ATOM 1087 C CA . GLN A 1 131 ? 10.889 20.835 -4.530 1.00 76.25 131 GLN A CA 1
ATOM 1088 C C . GLN A 1 131 ? 11.992 20.369 -3.583 1.00 76.25 131 GLN A C 1
ATOM 1090 O O . GLN A 1 131 ? 12.967 19.725 -3.969 1.00 76.25 131 GLN A O 1
ATOM 1095 N N . MET A 1 132 ? 11.822 20.648 -2.294 1.00 78.50 132 MET A N 1
ATOM 1096 C CA . MET A 1 132 ? 12.684 20.097 -1.253 1.00 78.50 132 MET A CA 1
ATOM 1097 C C . MET A 1 132 ? 12.084 18.785 -0.749 1.00 78.50 132 MET A C 1
ATOM 1099 O O . MET A 1 132 ? 11.012 18.768 -0.147 1.00 78.50 132 MET A O 1
ATOM 1103 N N . VAL A 1 133 ? 12.787 17.677 -0.970 1.00 73.06 133 VAL A N 1
ATOM 1104 C CA . VAL A 1 133 ? 12.360 16.346 -0.530 1.00 73.06 133 VAL A CA 1
ATOM 1105 C C . VAL A 1 133 ? 13.281 15.864 0.583 1.00 73.06 133 VAL A C 1
ATOM 1107 O O . VAL A 1 133 ? 14.503 15.973 0.499 1.00 73.06 133 VAL A O 1
ATOM 1110 N N . ILE A 1 134 ? 12.703 15.298 1.639 1.00 70.69 134 ILE A N 1
ATOM 1111 C CA . ILE A 1 134 ? 13.463 14.662 2.716 1.00 70.69 134 ILE A CA 1
ATOM 1112 C C . ILE A 1 134 ? 13.475 13.156 2.454 1.00 70.69 134 ILE A C 1
ATOM 1114 O O . ILE A 1 134 ? 12.446 12.496 2.594 1.00 70.69 134 ILE A O 1
ATOM 1118 N N . LYS A 1 135 ? 14.638 12.600 2.094 1.00 67.94 135 LYS A N 1
ATOM 1119 C CA . LYS A 1 135 ? 14.852 11.145 1.987 1.00 67.94 135 LYS A CA 1
ATOM 1120 C C . LYS A 1 135 ? 15.881 10.708 3.027 1.00 67.94 135 LYS A C 1
ATOM 1122 O O . LYS A 1 135 ? 16.977 11.256 3.093 1.00 67.94 135 LYS A O 1
ATOM 1127 N N . GLY A 1 136 ? 15.517 9.743 3.875 1.00 68.50 136 GLY A N 1
ATOM 1128 C CA . GLY A 1 136 ? 16.420 9.194 4.899 1.00 68.50 136 GLY A CA 1
ATOM 1129 C C . GLY A 1 136 ? 16.959 10.226 5.901 1.00 68.50 136 GLY A C 1
ATOM 1130 O O . GLY A 1 136 ? 18.089 10.095 6.356 1.00 68.50 136 GLY A O 1
ATOM 1131 N N . GLY A 1 137 ? 16.192 11.283 6.198 1.00 68.81 137 GLY A N 1
ATOM 1132 C CA . GLY A 1 137 ? 16.608 12.358 7.111 1.00 68.81 137 GLY A CA 1
ATOM 1133 C C . GLY A 1 137 ? 17.559 13.396 6.504 1.00 68.81 137 GLY A C 1
ATOM 1134 O O . GLY A 1 137 ? 17.962 14.320 7.202 1.00 68.81 137 GLY A O 1
ATOM 1135 N N . LYS A 1 138 ? 17.897 13.285 5.214 1.00 72.88 138 LYS A N 1
ATOM 1136 C CA . LYS A 1 138 ? 18.673 14.293 4.485 1.00 72.88 138 LYS A CA 1
ATOM 1137 C C . LYS A 1 138 ? 17.752 15.110 3.587 1.00 72.88 138 LYS A C 1
ATOM 1139 O O . LYS A 1 138 ? 16.897 14.555 2.893 1.00 72.88 138 LYS A O 1
ATOM 1144 N N . HIS A 1 139 ? 17.945 16.423 3.595 1.00 76.06 139 HIS A N 1
ATOM 1145 C CA . HIS A 1 139 ? 17.280 17.321 2.662 1.00 76.06 139 HIS A CA 1
ATOM 1146 C C . HIS A 1 139 ? 17.947 17.205 1.292 1.00 76.06 139 HIS A C 1
ATOM 1148 O O . HIS A 1 139 ? 19.156 17.397 1.169 1.00 76.06 139 HIS A O 1
ATOM 1154 N N . ARG A 1 140 ? 17.164 16.889 0.265 1.00 72.00 140 ARG A N 1
ATOM 1155 C CA . ARG A 1 140 ? 17.586 16.915 -1.133 1.00 72.00 140 ARG A CA 1
ATOM 1156 C C . ARG A 1 140 ? 16.728 17.943 -1.859 1.00 72.00 140 ARG A C 1
ATOM 1158 O O . ARG A 1 140 ? 15.503 17.854 -1.824 1.00 72.00 140 ARG A O 1
ATOM 1165 N N . LEU A 1 141 ? 17.374 18.907 -2.506 1.00 69.00 141 LEU A N 1
ATOM 1166 C CA . LEU A 1 141 ? 16.710 19.752 -3.490 1.00 69.00 141 LEU A CA 1
ATOM 1167 C C . LEU A 1 141 ? 16.519 18.914 -4.758 1.00 69.00 141 LEU A C 1
ATOM 1169 O O . LEU A 1 141 ? 17.471 18.305 -5.242 1.00 69.00 141 LEU A O 1
ATOM 1173 N N . VAL A 1 142 ? 15.294 18.845 -5.254 1.00 68.50 142 VAL A N 1
ATOM 1174 C CA . VAL A 1 142 ? 14.939 18.220 -6.526 1.00 68.50 142 VAL A CA 1
ATOM 1175 C C . VAL A 1 142 ? 14.327 19.338 -7.366 1.00 68.50 142 VAL A C 1
ATOM 1177 O O . VAL A 1 142 ? 13.281 19.862 -7.005 1.00 68.50 142 VAL A O 1
ATOM 1180 N N . GLY A 1 143 ? 15.009 19.774 -8.423 1.00 61.34 143 GLY A N 1
ATOM 1181 C CA . GLY A 1 143 ? 14.581 20.887 -9.277 1.00 61.34 143 GLY A CA 1
ATOM 1182 C C . GLY A 1 143 ? 14.905 20.627 -10.746 1.00 61.34 143 GLY A C 1
ATOM 1183 O O . GLY A 1 143 ? 15.637 19.681 -11.021 1.00 61.34 143 GLY A O 1
ATOM 1184 N N . PHE A 1 144 ? 14.307 21.449 -11.624 1.00 52.22 144 PHE A N 1
ATOM 1185 C CA . PHE A 1 144 ? 14.347 21.425 -13.099 1.00 52.22 144 PHE A CA 1
ATOM 1186 C C . PHE A 1 144 ? 14.717 20.070 -13.689 1.00 52.22 144 PHE A C 1
ATOM 1188 O O . PHE A 1 144 ? 15.895 19.814 -13.902 1.00 52.22 144 PHE A O 1
ATOM 1195 N N . VAL A 1 145 ? 13.681 19.246 -13.908 1.00 56.50 145 VAL A N 1
ATOM 1196 C CA . VAL A 1 145 ? 13.676 17.999 -14.692 1.00 56.50 145 VAL A CA 1
ATOM 1197 C C . VAL A 1 145 ? 15.086 17.445 -14.881 1.00 56.50 145 VAL A C 1
ATOM 1199 O O . VAL A 1 145 ? 15.688 17.605 -15.935 1.00 56.50 145 VAL A O 1
ATOM 1202 N N . ASP A 1 146 ? 15.634 16.852 -13.824 1.00 47.12 146 ASP A N 1
ATOM 1203 C CA . ASP A 1 146 ? 16.822 16.021 -13.935 1.00 47.12 146 ASP A CA 1
ATOM 1204 C C . ASP A 1 146 ? 16.320 14.646 -14.399 1.00 47.12 146 ASP A C 1
ATOM 1206 O O . ASP A 1 146 ? 15.782 13.896 -13.572 1.00 47.12 146 ASP A O 1
ATOM 1210 N N . PRO A 1 147 ? 16.405 14.297 -15.702 1.00 51.62 147 PRO A N 1
ATOM 1211 C CA . PRO A 1 147 ? 16.046 12.958 -16.159 1.00 51.62 147 PRO A CA 1
ATOM 1212 C C . PRO A 1 147 ? 16.941 11.887 -15.515 1.00 51.62 147 PRO A C 1
ATOM 1214 O O . PRO A 1 147 ? 16.677 10.695 -15.671 1.00 51.62 147 PRO A O 1
ATOM 1217 N N . GLY A 1 148 ? 17.988 12.261 -14.768 1.00 56.16 148 GLY A N 1
ATOM 1218 C CA . GLY A 1 148 ? 18.955 11.324 -14.228 1.00 56.16 148 GLY A CA 1
ATOM 1219 C C . GLY A 1 148 ? 19.503 10.435 -15.344 1.00 56.16 148 GLY A C 1
ATOM 1220 O O . GLY A 1 148 ? 19.669 10.863 -16.483 1.00 56.16 148 GLY A O 1
ATOM 1221 N N . LYS A 1 149 ? 19.705 9.152 -15.039 1.00 52.53 149 LYS A N 1
ATOM 1222 C CA . LYS A 1 149 ? 20.148 8.143 -16.017 1.00 52.53 149 LYS A CA 1
ATOM 1223 C C . LYS A 1 149 ? 19.111 7.779 -17.091 1.00 52.53 149 LYS A C 1
ATOM 1225 O O . LYS A 1 149 ? 19.422 6.981 -17.962 1.00 52.53 149 LYS A O 1
ATOM 1230 N N . VAL A 1 150 ? 17.894 8.333 -17.065 1.00 52.53 150 VAL A N 1
ATOM 1231 C CA . VAL A 1 150 ? 16.840 7.967 -18.033 1.00 52.53 150 VAL A CA 1
ATOM 1232 C C . VAL A 1 150 ? 17.210 8.387 -19.457 1.00 52.53 150 VAL A C 1
ATOM 1234 O O . VAL A 1 150 ? 16.813 7.713 -20.402 1.00 52.53 150 VAL A O 1
ATOM 1237 N N . HIS A 1 151 ? 17.995 9.458 -19.620 1.00 46.25 151 HIS A N 1
ATOM 1238 C CA . HIS A 1 151 ? 18.519 9.846 -20.932 1.00 46.25 151 HIS A CA 1
ATOM 1239 C C . HIS A 1 151 ? 19.479 8.783 -21.495 1.00 46.25 151 HIS A C 1
ATOM 1241 O O . HIS A 1 151 ? 19.312 8.364 -22.638 1.00 46.25 151 HIS A O 1
ATOM 1247 N N . ASP A 1 152 ? 20.389 8.272 -20.659 1.00 49.50 152 ASP A N 1
ATOM 1248 C CA . ASP A 1 152 ? 21.333 7.207 -21.027 1.00 49.50 152 ASP A CA 1
ATOM 1249 C C . ASP A 1 152 ? 20.610 5.864 -21.275 1.00 49.50 152 ASP A C 1
ATOM 1251 O O . ASP A 1 152 ? 20.935 5.126 -22.203 1.00 49.50 152 ASP A O 1
ATOM 1255 N N . ASP A 1 153 ? 19.576 5.549 -20.484 1.00 53.25 153 ASP A N 1
ATOM 1256 C CA . ASP A 1 153 ? 18.795 4.309 -20.619 1.00 53.25 153 ASP A CA 1
ATOM 1257 C C . ASP A 1 153 ? 17.874 4.320 -21.862 1.00 53.25 153 ASP A C 1
ATOM 1259 O O . ASP A 1 153 ? 17.608 3.269 -22.454 1.00 53.25 153 ASP A O 1
ATOM 1263 N N . MET A 1 154 ? 17.402 5.495 -22.298 1.00 49.44 154 MET A N 1
ATOM 1264 C CA . MET A 1 154 ? 16.647 5.667 -23.551 1.00 49.44 154 MET A CA 1
ATOM 1265 C C . MET A 1 154 ? 17.507 5.370 -24.786 1.00 49.44 154 MET A C 1
ATOM 1267 O O . MET A 1 154 ? 17.006 4.803 -25.759 1.00 49.44 154 MET A O 1
ATOM 1271 N N . GLU A 1 155 ? 18.802 5.695 -24.743 1.00 48.97 155 GLU A N 1
ATOM 1272 C CA . GLU A 1 155 ? 19.758 5.383 -25.812 1.00 48.97 155 GLU A CA 1
ATOM 1273 C C . GLU A 1 155 ? 19.979 3.861 -25.951 1.00 48.97 155 GLU A C 1
ATOM 1275 O O . GLU A 1 155 ? 20.109 3.322 -27.051 1.00 48.97 155 GLU A O 1
ATOM 1280 N N . VAL A 1 156 ? 19.912 3.129 -24.833 1.00 51.81 156 VAL A N 1
ATOM 1281 C CA . VAL A 1 156 ? 19.964 1.656 -24.814 1.00 51.81 156 VAL A CA 1
ATOM 1282 C C . VAL A 1 156 ? 18.691 1.028 -25.404 1.00 51.81 156 VAL A C 1
ATOM 1284 O O . VAL A 1 156 ? 18.760 -0.033 -26.035 1.00 51.81 156 VAL A O 1
ATOM 1287 N N . LEU A 1 157 ? 17.529 1.669 -25.234 1.00 48.00 157 LEU A N 1
ATOM 1288 C CA . LEU A 1 157 ? 16.248 1.192 -25.771 1.00 48.00 157 LEU A CA 1
ATOM 1289 C C . LEU A 1 157 ? 16.097 1.475 -27.273 1.00 48.00 157 LEU A C 1
ATOM 1291 O O . LEU A 1 157 ? 15.632 0.601 -28.010 1.00 48.00 157 LEU A O 1
ATOM 1295 N N . SER A 1 158 ? 16.541 2.641 -27.749 1.00 48.84 158 SER A N 1
ATOM 1296 C CA . SER A 1 158 ? 16.469 3.016 -29.169 1.00 48.84 158 SER A CA 1
ATOM 1297 C C . SER A 1 158 ? 17.367 2.153 -30.067 1.00 48.84 158 SER A C 1
ATOM 1299 O O . SER A 1 158 ? 17.041 1.927 -31.231 1.00 48.84 158 SER A O 1
ATOM 1301 N N . GLY A 1 159 ? 18.450 1.585 -29.524 1.00 39.38 159 GLY A N 1
ATOM 1302 C CA . GLY A 1 159 ? 19.340 0.674 -30.251 1.00 39.38 159 GLY A CA 1
ATOM 1303 C C . GLY A 1 159 ? 18.812 -0.756 -30.447 1.00 39.38 159 GLY A C 1
ATOM 1304 O O . GLY A 1 159 ? 19.413 -1.521 -31.204 1.00 39.38 159 GLY A O 1
ATOM 1305 N N . ARG A 1 160 ? 17.724 -1.163 -29.769 1.00 40.03 160 ARG A N 1
ATOM 1306 C CA . ARG A 1 160 ? 17.209 -2.553 -29.809 1.00 40.03 160 ARG A CA 1
ATOM 1307 C C . ARG A 1 160 ? 15.705 -2.704 -30.031 1.00 40.03 160 ARG A C 1
ATOM 1309 O O . ARG A 1 160 ? 15.251 -3.832 -30.218 1.00 40.03 160 ARG A O 1
ATOM 1316 N N . PHE A 1 161 ? 14.945 -1.615 -30.076 1.00 38.81 161 PHE A N 1
ATOM 1317 C CA . PHE A 1 161 ? 13.512 -1.649 -30.355 1.00 38.81 161 PHE A CA 1
ATOM 1318 C C . PHE A 1 161 ? 13.174 -0.679 -31.487 1.00 38.81 161 PHE A C 1
ATOM 1320 O O . PHE A 1 161 ? 13.468 0.510 -31.408 1.00 38.81 161 PHE A O 1
ATOM 1327 N N . TYR A 1 162 ? 12.537 -1.188 -32.546 1.00 34.69 162 TYR A N 1
ATOM 1328 C CA . TYR A 1 162 ? 11.890 -0.342 -33.546 1.00 34.69 162 TYR A CA 1
ATOM 1329 C C . TYR A 1 162 ? 10.717 0.373 -32.870 1.00 34.69 162 TYR A C 1
ATOM 1331 O O . TYR A 1 162 ? 9.631 -0.185 -32.730 1.00 34.69 162 TYR A O 1
ATOM 1339 N N . VAL A 1 163 ? 10.953 1.601 -32.417 1.00 37.41 163 VAL A N 1
ATOM 1340 C CA . VAL A 1 163 ? 9.895 2.503 -31.964 1.00 37.41 163 VAL A CA 1
ATOM 1341 C C . VAL A 1 163 ? 9.158 2.983 -33.215 1.00 37.41 163 VAL A C 1
ATOM 1343 O O . VAL A 1 163 ? 9.671 3.804 -33.972 1.00 37.41 163 VAL A O 1
ATOM 1346 N N . MET A 1 164 ? 7.971 2.430 -33.476 1.00 29.19 164 MET A N 1
ATOM 1347 C CA . MET A 1 164 ? 7.024 3.047 -34.404 1.00 29.19 164 MET A CA 1
ATOM 1348 C C . MET A 1 164 ? 6.367 4.220 -33.684 1.00 29.19 164 MET A C 1
ATOM 1350 O O . MET A 1 164 ? 5.551 4.019 -32.787 1.00 29.19 164 MET A O 1
ATOM 1354 N N . TYR A 1 165 ? 6.730 5.433 -34.084 1.00 31.86 165 TYR A N 1
ATOM 1355 C CA . TYR A 1 165 ? 5.918 6.613 -33.816 1.00 31.86 165 TYR A CA 1
ATOM 1356 C C . TYR A 1 165 ? 4.669 6.534 -34.706 1.00 31.86 165 TYR A C 1
ATOM 1358 O O . TYR A 1 165 ? 4.799 6.413 -35.927 1.00 31.86 165 TYR A O 1
ATOM 1366 N N . LEU A 1 166 ? 3.485 6.547 -34.091 1.00 32.06 166 LEU A N 1
ATOM 1367 C CA . LEU A 1 166 ? 2.210 6.834 -34.757 1.00 32.06 166 LEU A CA 1
ATOM 1368 C C . LEU A 1 166 ? 1.891 8.320 -34.602 1.00 32.06 166 LEU A C 1
ATOM 1370 O O . LEU A 1 166 ? 2.113 8.837 -33.485 1.00 32.06 166 LEU A O 1
#

Secondary structure (DSSP, 8-state):
--HHHHHHHHHHHHHS-TTSS-TTTHHHHHHHHHHHH-S-TTS----HHHHHHHHHHHHH-TTTHHHHTTTS----HHHHHHHHTTS---SS--HHHHHHHHHHHHHTT--GGGG-------PPPPP---EEEEETTEEEEE-S---TTHHHHHHHHHTTS-----

Foldseek 3Di:
DDVVVLVVVLVVLVPDDPVVDDPVCSLQSVLQNVCSPDPDNPPDDDDVVLLVVLLVVCVVPVCPVVVVVVPGPHDDSVVSVCVVPVDDDDQDDDVVVVVVVVVVCVVVVPDPVRPDDDDDDDDDDDDFDWDWDQDPNDTDIDGDDPSDCVVVVVVVVVVPDDDDDD

Organism: Exaiptasia diaphana (NCBI:txid2652724)

Sequence (166 aa):
MTEEDHNDLKSMMDNVKNKDIPENMKLLWEQQATIMSTASKTQYRWHPRIMKMCIELYSKNPHVLDPIRKVLLLPSNRTIRCYKNKVDQAPGWNDNLLQWCLEEAKKANLRKEDYWGAFVLDEMKIQEDIQMVIKGGKHRLVGFVDPGKVHDDMEVLSGRFYVMYL

Radius of gyration: 23.28 Å; chains: 1; bounding box: 43×45×62 Å

pLDDT: mean 74.61, std 15.01, range [29.19, 92.69]